Protein AF-A0A840NJH0-F1 (afdb_monomer)

Nearest PDB structures (foldseek):
  2hbo-assembly1_A-2  TM=3.651E-01  e=2.068E+00  Caulobacter vibrioides

Structure (mmCIF, N/CA/C/O backbone):
data_AF-A0A840NJH0-F1
#
_entry.id   AF-A0A840NJH0-F1
#
loop_
_atom_site.group_PDB
_atom_site.id
_atom_site.type_symbol
_atom_site.label_atom_id
_atom_site.label_alt_id
_atom_site.label_comp_id
_atom_site.label_asym_id
_atom_site.label_entity_id
_atom_site.label_seq_id
_atom_site.pdbx_PDB_ins_code
_atom_site.Cartn_x
_atom_site.Cartn_y
_atom_site.Cartn_z
_atom_site.occupancy
_atom_site.B_iso_or_equiv
_atom_site.auth_seq_id
_atom_site.auth_comp_id
_atom_site.auth_asym_id
_atom_site.auth_atom_id
_atom_site.pdbx_PDB_model_num
ATOM 1 N N . MET A 1 1 ? 8.752 10.780 -6.073 1.00 59.31 1 MET A N 1
ATOM 2 C CA . MET A 1 1 ? 9.458 10.075 -4.978 1.00 59.31 1 MET A CA 1
ATOM 3 C C . MET A 1 1 ? 10.171 8.872 -5.587 1.00 59.31 1 MET A C 1
ATOM 5 O O . MET A 1 1 ? 9.529 8.182 -6.366 1.00 59.31 1 MET A O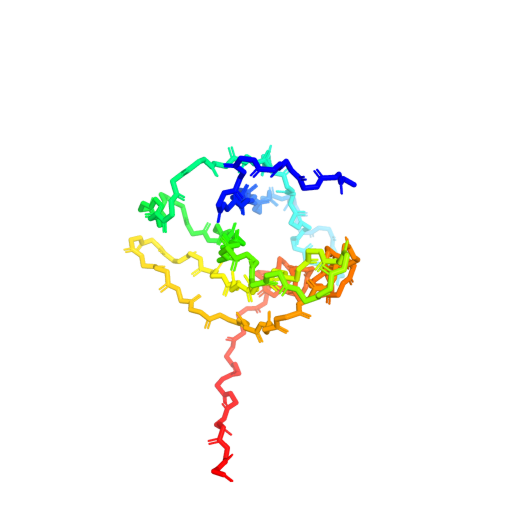 1
ATOM 9 N N . ARG A 1 2 ? 11.473 8.662 -5.335 1.00 66.75 2 ARG A N 1
ATOM 10 C CA . ARG A 1 2 ? 12.196 7.459 -5.803 1.00 66.75 2 ARG A CA 1
ATOM 11 C C . ARG A 1 2 ? 12.117 6.370 -4.729 1.00 66.75 2 ARG A C 1
ATOM 13 O O . ARG A 1 2 ? 12.217 6.701 -3.551 1.00 66.75 2 ARG A O 1
ATOM 20 N N . THR A 1 3 ? 11.948 5.113 -5.135 1.00 73.00 3 THR A N 1
ATOM 21 C CA . THR A 1 3 ? 11.937 3.953 -4.224 1.00 73.00 3 THR A CA 1
ATOM 22 C C . THR A 1 3 ? 13.370 3.652 -3.784 1.00 73.00 3 THR A C 1
ATOM 24 O O . THR A 1 3 ? 14.211 3.423 -4.656 1.00 73.00 3 THR A O 1
ATOM 27 N N . PRO A 1 4 ? 13.697 3.675 -2.482 1.00 76.94 4 PRO A N 1
ATOM 28 C CA . PRO A 1 4 ? 15.019 3.273 -2.019 1.00 76.94 4 PRO A CA 1
ATOM 29 C C . PRO A 1 4 ? 15.253 1.780 -2.277 1.00 76.94 4 PRO A C 1
ATOM 31 O O . PRO A 1 4 ? 14.369 0.972 -2.014 1.00 76.94 4 PRO A O 1
ATOM 34 N N . SER A 1 5 ? 16.455 1.398 -2.717 1.00 76.56 5 SER A N 1
ATOM 35 C CA . SER A 1 5 ? 16.801 -0.006 -3.013 1.00 76.56 5 SER A CA 1
ATOM 36 C C . SER A 1 5 ? 16.757 -0.939 -1.798 1.00 76.56 5 SER A C 1
ATOM 38 O O . SER A 1 5 ? 16.690 -2.148 -1.958 1.00 76.56 5 SER A O 1
ATOM 40 N N . TRP A 1 6 ? 16.800 -0.386 -0.583 1.00 77.25 6 TRP A N 1
ATOM 41 C CA . TRP A 1 6 ? 16.715 -1.133 0.675 1.00 77.25 6 TRP A CA 1
ATOM 42 C C . TRP A 1 6 ? 15.285 -1.296 1.202 1.00 77.25 6 TRP A C 1
ATOM 44 O O . TRP A 1 6 ? 15.086 -1.922 2.245 1.00 77.25 6 TRP A O 1
ATOM 54 N N . ALA A 1 7 ? 14.304 -0.632 0.589 1.00 76.50 7 ALA A N 1
ATOM 55 C CA . ALA A 1 7 ? 12.958 -0.557 1.132 1.00 76.50 7 ALA A CA 1
ATOM 56 C C . ALA A 1 7 ? 12.123 -1.773 0.720 1.00 76.50 7 ALA A C 1
ATOM 58 O O . ALA A 1 7 ? 11.984 -2.063 -0.463 1.00 76.50 7 ALA A O 1
ATOM 59 N N . HIS A 1 8 ? 11.504 -2.417 1.707 1.00 80.25 8 HIS A N 1
ATOM 60 C CA . HIS A 1 8 ? 10.546 -3.507 1.508 1.00 80.25 8 HIS A CA 1
ATOM 61 C C . HIS A 1 8 ? 9.094 -3.040 1.671 1.00 80.25 8 HIS A C 1
ATOM 63 O O . HIS A 1 8 ? 8.166 -3.736 1.277 1.00 80.25 8 HIS A O 1
ATOM 69 N N . CYS A 1 9 ? 8.854 -1.860 2.248 1.00 82.00 9 CYS A N 1
ATOM 70 C CA . CYS A 1 9 ? 7.531 -1.241 2.235 1.00 82.00 9 CYS A CA 1
ATOM 71 C C . CYS A 1 9 ? 7.588 0.274 2.465 1.00 82.00 9 CYS A C 1
ATOM 73 O O . CYS A 1 9 ? 8.578 0.815 2.969 1.00 82.00 9 CYS A O 1
ATOM 75 N N . LEU A 1 10 ? 6.504 0.947 2.082 1.00 83.25 10 LEU A N 1
ATOM 76 C CA . LEU A 1 10 ? 6.187 2.337 2.383 1.00 83.25 10 LEU A CA 1
ATOM 77 C C . LEU A 1 10 ? 4.904 2.371 3.212 1.00 83.25 10 LEU A C 1
ATOM 79 O O . LEU A 1 10 ? 3.830 2.028 2.723 1.00 83.25 10 LEU A O 1
ATOM 83 N N . GLU A 1 11 ? 5.016 2.798 4.460 1.00 83.12 11 GLU A N 1
ATOM 84 C CA . GLU A 1 11 ? 3.865 3.058 5.318 1.00 83.12 11 GLU A CA 1
ATOM 85 C C . GLU A 1 11 ? 3.415 4.504 5.149 1.00 83.12 11 GLU A C 1
ATOM 87 O O . GLU A 1 11 ? 4.224 5.429 5.234 1.00 83.12 11 GLU A O 1
ATOM 92 N N . LEU A 1 12 ? 2.124 4.692 4.912 1.00 81.06 12 LEU A N 1
ATOM 93 C CA . LEU A 1 12 ? 1.459 5.980 4.827 1.00 81.06 12 LEU A CA 1
ATOM 94 C C . LEU A 1 12 ? 0.490 6.088 6.006 1.00 81.06 12 LEU A C 1
ATOM 96 O O . LEU A 1 12 ? -0.529 5.397 6.059 1.00 81.06 12 LEU A O 1
ATOM 100 N N . VAL A 1 13 ? 0.798 6.976 6.947 1.00 73.50 13 VAL A N 1
ATOM 101 C CA . VAL A 1 13 ? -0.120 7.291 8.042 1.00 73.50 13 VAL A CA 1
ATOM 102 C C . VAL A 1 13 ? -0.971 8.463 7.598 1.00 73.50 13 VAL A C 1
ATOM 104 O O . VAL A 1 13 ? -0.464 9.556 7.330 1.00 73.50 13 VAL A O 1
ATOM 107 N N . VAL A 1 14 ? -2.272 8.231 7.521 1.00 70.69 14 VAL A N 1
ATOM 108 C CA . VAL A 1 14 ? -3.260 9.233 7.141 1.00 70.69 14 VAL A CA 1
ATOM 109 C C . VAL A 1 14 ? -4.083 9.560 8.377 1.00 70.69 14 VAL A C 1
ATOM 111 O O . VAL A 1 14 ? -4.406 8.677 9.166 1.00 70.69 14 VAL A O 1
ATOM 114 N N . SER A 1 15 ? -4.386 10.837 8.570 1.00 62.28 15 SER A N 1
ATOM 115 C CA . SER A 1 15 ? -5.399 11.258 9.529 1.00 62.28 15 SER A CA 1
ATOM 116 C C . SER A 1 15 ? -6.514 11.939 8.781 1.00 62.28 15 SER A C 1
ATOM 118 O O . SER A 1 15 ? -6.285 12.838 7.967 1.00 62.28 15 SER A O 1
ATOM 120 N N . GLU A 1 16 ? -7.731 11.565 9.134 1.00 59.62 16 GLU A N 1
ATOM 121 C CA . GLU A 1 16 ? -8.854 12.468 8.992 1.00 59.62 16 GLU A CA 1
ATOM 122 C C . GLU A 1 16 ? -8.656 13.572 10.027 1.00 59.62 16 GLU A C 1
ATOM 124 O O . GLU A 1 16 ? -8.507 13.307 11.221 1.00 59.62 16 GLU A O 1
ATOM 129 N N . LEU A 1 17 ? -8.544 14.817 9.577 1.00 49.62 17 LEU A N 1
ATOM 130 C CA . LEU A 1 17 ? -8.799 15.935 10.470 1.00 49.62 17 LEU A CA 1
ATOM 131 C C . LEU A 1 17 ? -10.306 16.125 10.462 1.00 49.62 17 LEU A C 1
ATOM 133 O O . LEU A 1 17 ? -10.882 16.392 9.408 1.00 49.62 17 LEU A O 1
ATOM 137 N N . ALA A 1 18 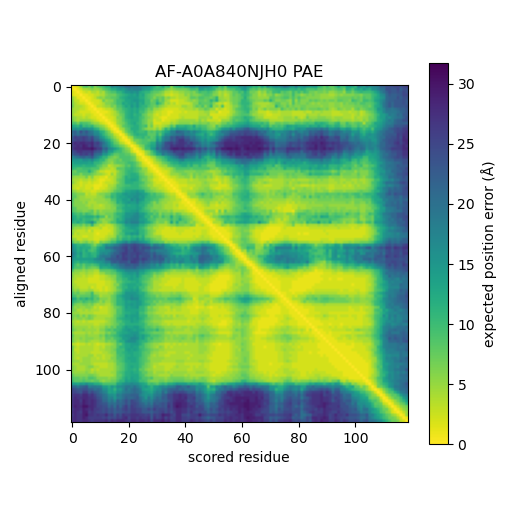? -10.925 16.021 11.634 1.00 49.44 18 ALA A N 1
ATOM 138 C CA . ALA A 1 18 ? -12.240 16.595 11.860 1.00 49.44 18 ALA A CA 1
ATOM 139 C C . ALA A 1 18 ? -12.114 18.121 11.697 1.00 49.44 18 ALA A C 1
ATOM 141 O O . ALA A 1 18 ? -11.832 18.845 12.649 1.00 49.44 18 ALA A O 1
ATOM 142 N N . GLY A 1 19 ? -12.204 18.607 10.459 1.00 49.34 19 GLY A N 1
ATOM 143 C CA . GLY A 1 19 ? -12.534 19.999 10.187 1.00 49.34 19 GLY A CA 1
ATOM 144 C C . GLY A 1 19 ? -14.026 20.212 10.444 1.00 49.34 19 GLY A C 1
ATOM 145 O O . GLY A 1 19 ? -14.784 19.237 10.404 1.00 49.34 19 GLY A O 1
ATOM 146 N N . PRO A 1 20 ? -14.477 21.448 10.723 1.00 49.09 20 PRO A N 1
ATOM 147 C CA . PRO A 1 20 ? -15.904 21.729 10.678 1.00 49.09 20 PRO A CA 1
ATOM 148 C C . PRO A 1 20 ? -16.432 21.285 9.303 1.00 49.09 20 PRO A C 1
ATOM 150 O O . PRO A 1 20 ? -15.730 21.493 8.308 1.00 49.09 20 PRO A O 1
ATOM 153 N N . PRO A 1 21 ? -17.603 20.630 9.238 1.00 49.19 21 PRO A N 1
ATOM 154 C CA . PRO A 1 21 ? -18.228 20.256 7.980 1.00 49.19 21 PRO A CA 1
ATOM 155 C C . PRO A 1 21 ? -18.693 21.535 7.284 1.00 49.19 21 PRO A C 1
ATOM 157 O O . PRO A 1 21 ? -19.860 21.901 7.369 1.00 49.19 21 PRO A O 1
ATOM 160 N N . ASP A 1 22 ? -17.768 22.253 6.656 1.00 51.09 22 ASP A N 1
ATOM 161 C CA . ASP A 1 22 ? -18.122 23.312 5.729 1.00 51.09 22 ASP A CA 1
ATOM 162 C C . ASP A 1 22 ? -18.413 22.634 4.389 1.00 51.09 22 ASP A C 1
ATOM 164 O O . ASP A 1 22 ? -17.528 22.145 3.689 1.00 51.09 22 ASP A O 1
ATOM 168 N N . GLU A 1 23 ? -19.714 22.433 4.217 1.00 54.22 23 GLU A N 1
ATOM 169 C CA . GLU A 1 23 ? -20.518 22.158 3.034 1.00 54.22 23 GLU A CA 1
ATOM 170 C C . GLU A 1 23 ? -19.808 21.630 1.761 1.00 54.22 23 GLU A C 1
ATOM 172 O O . GLU A 1 23 ? -18.980 22.286 1.140 1.00 54.22 23 GLU A O 1
ATOM 177 N N . ALA A 1 24 ? -20.283 20.450 1.328 1.00 55.16 24 ALA A N 1
ATOM 178 C CA . ALA A 1 24 ? -20.151 19.776 0.023 1.00 55.16 24 ALA A CA 1
ATOM 179 C C . ALA A 1 24 ? -19.124 18.633 -0.136 1.00 55.16 24 ALA A C 1
ATOM 181 O O . ALA A 1 24 ? -19.486 17.644 -0.770 1.00 55.16 24 ALA A O 1
ATOM 182 N N . ASP A 1 25 ? -17.925 18.678 0.460 1.00 51.59 25 ASP A N 1
ATOM 183 C CA . ASP A 1 25 ? -16.826 17.771 0.036 1.00 51.59 25 ASP A CA 1
ATOM 184 C C . ASP A 1 25 ? -16.326 16.735 1.074 1.00 51.59 25 ASP A C 1
ATOM 186 O O . ASP A 1 25 ? -15.429 15.941 0.777 1.00 51.59 25 ASP A O 1
ATOM 190 N N . GLY A 1 26 ? -16.919 16.676 2.273 1.00 53.75 26 GLY A N 1
ATOM 191 C CA . GLY A 1 26 ? -16.540 15.706 3.315 1.00 53.75 26 GLY A CA 1
ATOM 192 C C . GLY A 1 26 ? -15.140 15.943 3.923 1.00 53.75 26 GLY A C 1
ATOM 193 O O . GLY A 1 26 ? -14.461 16.919 3.593 1.00 53.75 26 GLY A O 1
ATOM 194 N N . PRO A 1 27 ? -14.686 15.098 4.870 1.00 55.72 27 PRO A N 1
ATOM 195 C CA . PRO A 1 27 ? -13.366 15.252 5.478 1.00 55.72 27 PRO A CA 1
ATOM 196 C C . PRO A 1 27 ? -12.257 15.044 4.436 1.00 55.72 27 PRO A C 1
ATOM 198 O O . PRO A 1 27 ? -12.188 14.012 3.770 1.00 55.72 27 PRO A O 1
ATOM 201 N N . ILE A 1 28 ? -11.345 16.015 4.315 1.00 58.19 28 ILE A N 1
ATOM 202 C CA . ILE A 1 28 ? -10.168 15.887 3.447 1.00 58.19 28 ILE A CA 1
ATOM 203 C C . ILE A 1 28 ? -9.103 15.055 4.184 1.00 58.19 28 ILE A C 1
ATOM 205 O O . ILE A 1 28 ? -8.577 15.516 5.206 1.00 58.19 28 ILE A O 1
ATOM 209 N N . PRO A 1 29 ? -8.713 13.872 3.673 1.00 62.91 29 PRO A N 1
ATOM 210 C CA . PRO A 1 29 ? -7.661 13.067 4.283 1.00 62.91 29 PRO A CA 1
ATOM 211 C C . PRO A 1 29 ? -6.321 13.810 4.215 1.00 62.91 29 PRO A C 1
ATOM 213 O O . PRO A 1 29 ? -5.872 14.214 3.139 1.00 62.91 29 PRO A O 1
ATOM 216 N N . ARG A 1 30 ? -5.641 13.975 5.357 1.00 66.25 30 ARG A N 1
ATOM 217 C CA . ARG A 1 30 ? -4.277 14.521 5.399 1.00 66.25 30 ARG A CA 1
ATOM 218 C C . ARG A 1 30 ? -3.262 13.408 5.605 1.00 66.25 30 ARG A C 1
ATOM 220 O O . ARG A 1 30 ? -3.317 12.667 6.584 1.00 66.25 30 ARG A O 1
ATOM 227 N N . LEU A 1 31 ? -2.287 13.330 4.700 1.00 72.19 31 LEU A N 1
ATOM 228 C CA . LEU A 1 31 ? -1.100 12.503 4.897 1.00 72.19 31 LEU A CA 1
ATOM 229 C C . LEU A 1 31 ? -0.285 13.083 6.063 1.00 72.19 31 LEU A C 1
ATOM 231 O O . LEU A 1 31 ? 0.238 14.190 5.954 1.00 72.19 31 LEU A O 1
ATOM 235 N N . LEU A 1 32 ? -0.183 12.345 7.168 1.00 70.00 32 LEU A N 1
ATOM 236 C CA . LEU A 1 32 ? 0.635 12.729 8.319 1.00 70.00 32 LEU A CA 1
ATOM 237 C C . LEU A 1 32 ? 2.099 12.347 8.117 1.00 70.00 32 LEU A C 1
ATOM 239 O O . LEU A 1 32 ? 2.994 13.125 8.439 1.00 70.00 32 LEU A O 1
ATOM 243 N N . SER A 1 33 ? 2.352 11.142 7.609 1.00 76.69 33 SER A N 1
ATOM 244 C CA . SER A 1 33 ? 3.709 10.653 7.388 1.00 76.69 33 SER A CA 1
ATOM 245 C C . SER A 1 33 ? 3.772 9.619 6.269 1.00 76.69 33 SER A C 1
ATOM 247 O O . SER A 1 33 ? 2.809 8.909 5.989 1.00 76.69 33 SER A O 1
ATOM 249 N N . ALA A 1 34 ? 4.941 9.552 5.632 1.00 83.19 34 ALA A N 1
ATOM 250 C CA . ALA A 1 34 ? 5.308 8.535 4.659 1.00 83.19 34 ALA A CA 1
ATOM 251 C C . ALA A 1 34 ? 6.677 7.970 5.057 1.00 83.19 34 ALA A C 1
ATOM 253 O O . ALA A 1 34 ? 7.676 8.692 5.039 1.00 83.19 34 ALA A O 1
ATOM 254 N N . ILE A 1 35 ? 6.717 6.705 5.471 1.00 83.38 35 ILE A N 1
ATOM 255 C CA . ILE A 1 35 ? 7.886 6.082 6.095 1.00 83.38 35 ILE A CA 1
ATOM 256 C C . ILE A 1 35 ? 8.298 4.855 5.288 1.00 83.38 35 ILE A C 1
ATOM 258 O O . ILE A 1 35 ? 7.579 3.860 5.222 1.00 83.38 35 ILE A O 1
ATOM 262 N N . TRP A 1 36 ? 9.494 4.905 4.707 1.00 84.94 36 TRP A N 1
ATOM 263 C CA . TRP A 1 36 ? 10.130 3.729 4.120 1.00 84.94 36 TRP A CA 1
ATOM 264 C C . TRP A 1 36 ? 10.636 2.797 5.218 1.00 84.94 36 TRP A C 1
ATOM 266 O O . TRP A 1 36 ? 11.326 3.238 6.140 1.00 84.94 36 TRP A O 1
ATOM 276 N N . ARG A 1 37 ? 10.359 1.497 5.100 1.00 83.50 37 ARG A N 1
ATOM 277 C CA . ARG A 1 37 ? 10.846 0.486 6.044 1.00 83.50 37 ARG A CA 1
ATOM 278 C C . ARG A 1 37 ? 11.643 -0.604 5.338 1.00 83.50 37 ARG A C 1
ATOM 280 O O . ARG A 1 37 ? 11.352 -1.000 4.213 1.00 83.50 37 ARG A O 1
ATOM 287 N N . ARG A 1 38 ? 12.638 -1.119 6.063 1.00 82.62 38 ARG A N 1
ATOM 288 C CA . ARG A 1 38 ? 13.431 -2.306 5.694 1.00 82.62 38 ARG A CA 1
ATOM 289 C C . ARG A 1 38 ? 12.760 -3.625 6.090 1.00 82.62 38 ARG A C 1
ATOM 291 O O . ARG A 1 3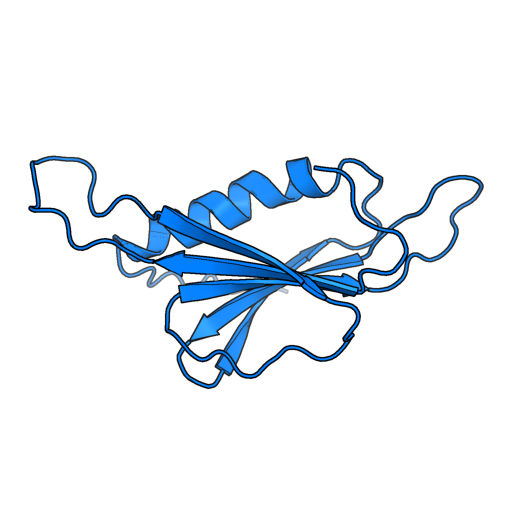8 ? 13.257 -4.687 5.760 1.00 82.62 38 ARG A O 1
ATOM 298 N N . SER A 1 39 ? 11.676 -3.581 6.859 1.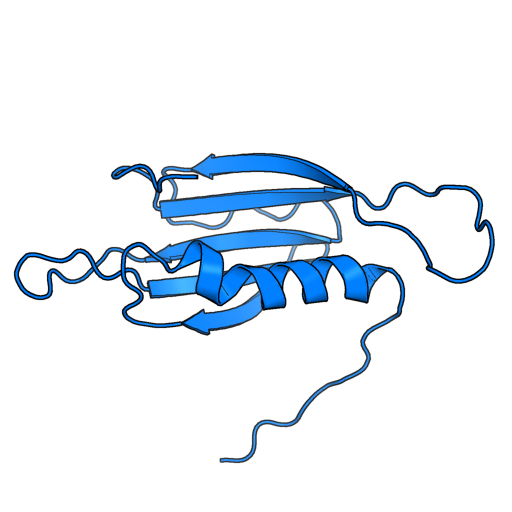00 77.88 39 SER A N 1
ATOM 299 C CA . SER A 1 39 ? 10.984 -4.795 7.291 1.00 77.88 39 SER A CA 1
ATOM 300 C C . SER A 1 39 ? 10.060 -5.290 6.186 1.00 77.88 39 SER A C 1
ATOM 302 O O . SER A 1 39 ? 9.164 -4.561 5.773 1.00 77.88 39 SER A O 1
ATOM 304 N N . ALA A 1 40 ? 10.222 -6.548 5.777 1.00 71.75 40 ALA A N 1
ATOM 305 C CA . ALA A 1 40 ? 9.260 -7.251 4.928 1.00 71.75 40 ALA A CA 1
ATOM 306 C C . ALA A 1 40 ? 8.004 -7.715 5.698 1.00 71.75 40 ALA A C 1
ATOM 308 O O . ALA A 1 40 ? 7.066 -8.246 5.109 1.00 71.75 40 ALA A O 1
ATOM 309 N N . ARG A 1 41 ? 7.965 -7.536 7.027 1.00 79.06 41 ARG A N 1
ATOM 310 C CA . ARG A 1 41 ? 6.763 -7.778 7.835 1.00 79.06 41 ARG A CA 1
ATOM 311 C C . ARG A 1 41 ? 5.984 -6.475 8.031 1.00 79.06 41 ARG A C 1
ATOM 313 O O . ARG A 1 41 ? 6.600 -5.500 8.481 1.00 79.06 41 ARG A O 1
ATOM 320 N N . PRO A 1 42 ? 4.663 -6.469 7.767 1.00 79.81 42 PRO A N 1
ATOM 321 C CA . PRO A 1 42 ? 3.792 -5.362 8.139 1.00 79.81 42 PRO A CA 1
ATOM 322 C C . PRO A 1 42 ? 3.885 -5.069 9.647 1.00 79.81 42 PRO A C 1
ATOM 324 O O . PRO A 1 42 ? 3.856 -6.017 10.438 1.00 79.81 42 PRO A O 1
ATOM 327 N N . PRO A 1 43 ? 3.996 -3.798 10.075 1.00 81.44 43 PRO A N 1
ATOM 328 C CA . PRO A 1 43 ? 3.802 -3.434 11.480 1.00 81.44 43 PRO A CA 1
ATOM 329 C C . PRO A 1 43 ? 2.365 -3.747 11.917 1.00 81.44 43 PRO A C 1
ATOM 331 O O . PRO A 1 43 ? 1.505 -3.963 11.076 1.00 81.44 43 PRO A O 1
ATOM 334 N N . VAL A 1 44 ? 2.063 -3.770 13.212 1.00 84.38 44 VAL A N 1
ATOM 335 C CA . VAL A 1 44 ? 0.656 -3.831 13.654 1.00 84.38 44 VAL A CA 1
ATOM 336 C C . VAL A 1 44 ? 0.024 -2.457 13.404 1.00 84.38 44 VAL A C 1
ATOM 338 O O . VAL A 1 44 ? 0.621 -1.475 13.850 1.00 84.38 44 VAL A O 1
ATOM 341 N N . PRO A 1 45 ? -1.134 -2.357 12.721 1.00 80.25 45 PRO A N 1
ATOM 342 C CA . PRO A 1 45 ? -1.753 -1.064 12.470 1.00 80.25 45 PRO A CA 1
ATOM 343 C C . PRO A 1 45 ? -2.252 -0.480 13.792 1.00 80.25 45 PRO A C 1
ATOM 345 O O . PRO A 1 45 ? -3.051 -1.105 14.500 1.00 80.25 45 PRO A O 1
ATOM 348 N N . GLY A 1 46 ? -1.725 0.690 14.151 1.00 73.12 46 GLY A N 1
ATOM 349 C CA . GLY A 1 46 ? -1.973 1.339 15.440 1.00 73.12 46 GLY A CA 1
ATOM 350 C C . GLY A 1 46 ? -3.181 2.270 15.423 1.00 73.12 46 GLY A C 1
ATOM 351 O O . GLY A 1 46 ? -3.704 2.628 16.479 1.00 73.12 46 GLY A O 1
ATOM 352 N N . ARG A 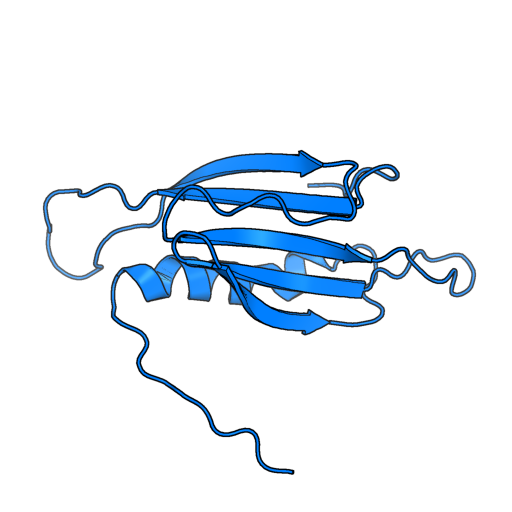1 47 ? -3.618 2.674 14.230 1.00 68.62 47 ARG A N 1
ATOM 353 C CA . ARG A 1 47 ? -4.723 3.597 13.994 1.00 68.62 47 ARG A CA 1
ATOM 354 C C . ARG A 1 47 ? -5.646 3.047 12.908 1.00 68.62 47 ARG A C 1
ATOM 356 O O . ARG A 1 47 ? -5.179 2.364 11.993 1.00 68.62 47 ARG A O 1
ATOM 363 N N . PRO A 1 48 ? -6.952 3.356 12.975 1.00 65.12 48 PRO A N 1
ATOM 364 C CA . PRO A 1 48 ? -7.806 3.185 11.812 1.00 65.12 48 PRO A CA 1
ATOM 365 C C . PRO A 1 48 ? -7.256 4.041 10.666 1.00 65.12 48 PRO A C 1
ATOM 367 O O . PRO A 1 48 ? -6.689 5.110 10.904 1.00 65.12 48 PRO A O 1
ATOM 370 N N . CYS A 1 49 ? -7.445 3.571 9.435 1.00 65.81 49 CYS A N 1
ATOM 371 C CA . CYS A 1 49 ? -7.144 4.325 8.218 1.00 65.81 49 CYS A CA 1
ATOM 372 C C . CYS A 1 49 ? -5.658 4.433 7.836 1.00 65.81 49 CYS A C 1
ATOM 374 O O . CYS A 1 49 ? -5.304 5.220 6.956 1.00 65.81 49 CYS A O 1
ATOM 376 N N . GLU A 1 50 ? -4.790 3.602 8.415 1.00 79.94 50 GLU A N 1
ATOM 377 C CA . GLU A 1 50 ? -3.416 3.453 7.930 1.00 79.94 50 GLU A CA 1
ATOM 378 C C . GLU A 1 50 ? -3.390 2.773 6.551 1.00 79.94 50 GLU A C 1
ATOM 380 O O . GLU A 1 50 ? -4.183 1.876 6.256 1.00 79.94 50 GLU A O 1
ATOM 385 N N . VAL A 1 51 ? -2.465 3.190 5.687 1.00 85.50 51 VAL A N 1
ATOM 386 C CA . VAL A 1 51 ? -2.247 2.575 4.375 1.00 85.50 51 VAL A CA 1
ATOM 387 C C . VAL A 1 51 ? -0.816 2.067 4.317 1.00 85.50 51 VAL A C 1
ATOM 389 O O . VAL A 1 51 ? 0.130 2.810 4.556 1.00 85.50 51 VAL A O 1
ATOM 392 N N . LEU A 1 52 ? -0.633 0.802 3.963 1.00 87.44 52 LEU A N 1
ATOM 393 C CA . LEU A 1 52 ? 0.684 0.195 3.832 1.00 87.44 52 LEU A CA 1
ATOM 394 C C . LEU A 1 52 ? 0.878 -0.325 2.411 1.00 87.44 52 LEU A C 1
ATOM 396 O O . LEU A 1 52 ? 0.115 -1.153 1.917 1.00 87.44 52 LEU A O 1
ATOM 400 N N . ILE A 1 53 ? 1.926 0.160 1.756 1.00 90.19 53 ILE A N 1
ATOM 401 C CA . ILE A 1 53 ? 2.371 -0.300 0.445 1.00 90.19 53 ILE A CA 1
ATOM 402 C C . ILE A 1 53 ? 3.539 -1.253 0.676 1.00 90.19 53 ILE A C 1
ATOM 404 O O . ILE A 1 53 ? 4.657 -0.834 0.964 1.00 90.19 53 ILE A O 1
ATOM 408 N N . MET A 1 54 ? 3.281 -2.544 0.556 1.00 89.75 54 MET A N 1
ATOM 409 C CA . MET A 1 54 ? 4.293 -3.591 0.595 1.00 89.75 54 MET A CA 1
ATOM 410 C C . MET A 1 54 ? 4.950 -3.726 -0.780 1.00 89.75 54 MET A C 1
ATOM 412 O O . MET A 1 54 ? 4.255 -3.812 -1.794 1.00 89.75 54 MET A O 1
ATOM 416 N N . LEU A 1 55 ? 6.280 -3.751 -0.794 1.00 87.12 55 LEU A N 1
ATOM 417 C CA . LEU A 1 55 ? 7.111 -3.996 -1.965 1.00 87.12 55 LEU A CA 1
ATOM 418 C C . LEU A 1 55 ? 7.789 -5.353 -1.786 1.00 87.12 55 LEU A C 1
ATOM 420 O O . LEU A 1 55 ? 8.681 -5.516 -0.954 1.00 87.12 55 LEU A O 1
ATOM 424 N N . GLU A 1 56 ? 7.348 -6.339 -2.550 1.00 81.44 56 GLU A N 1
ATOM 425 C CA . GLU A 1 56 ? 8.046 -7.617 -2.630 1.00 81.44 56 GLU A CA 1
ATOM 426 C C . GLU A 1 56 ? 9.185 -7.492 -3.644 1.00 81.44 56 GLU A C 1
ATOM 428 O O . GLU A 1 56 ? 9.061 -6.769 -4.643 1.00 81.44 56 GLU A O 1
ATOM 433 N N . GLU A 1 57 ? 10.317 -8.129 -3.319 1.00 67.81 57 GLU A N 1
ATOM 434 C CA . GLU A 1 57 ? 11.550 -8.006 -4.091 1.00 67.81 57 GLU A CA 1
ATOM 435 C C . GLU A 1 57 ? 11.307 -8.280 -5.565 1.00 67.81 57 GLU A C 1
ATOM 437 O O . GLU A 1 57 ? 10.525 -9.145 -5.964 1.00 67.81 57 GLU A O 1
ATOM 442 N N . ALA A 1 58 ? 11.996 -7.479 -6.363 1.00 60.94 58 ALA A N 1
ATOM 443 C CA . ALA A 1 58 ? 11.896 -7.558 -7.789 1.00 60.94 58 ALA A CA 1
ATOM 444 C C . ALA A 1 58 ? 12.608 -8.796 -8.313 1.00 60.94 58 ALA A C 1
ATOM 446 O O . ALA A 1 58 ? 13.811 -8.942 -8.098 1.00 60.94 58 ALA A O 1
ATOM 447 N N . GLU A 1 59 ? 11.906 -9.632 -9.076 1.00 56.78 59 GLU A N 1
ATOM 448 C CA . GLU A 1 59 ? 12.616 -10.535 -9.972 1.00 56.78 59 GLU A CA 1
ATOM 449 C C . GLU A 1 59 ? 13.339 -9.674 -11.021 1.00 56.78 59 GLU A C 1
ATOM 451 O O . GLU A 1 59 ? 12.719 -8.788 -11.628 1.00 56.78 59 GLU A O 1
ATOM 456 N N . PRO A 1 60 ? 14.653 -9.863 -11.227 1.00 55.97 60 PRO A N 1
ATOM 457 C CA . PRO A 1 60 ? 15.354 -9.169 -12.292 1.00 55.97 60 PRO A CA 1
ATOM 458 C C . PRO A 1 60 ? 14.787 -9.632 -13.639 1.00 55.97 60 PRO A C 1
ATOM 460 O O . PRO A 1 60 ? 14.905 -10.799 -14.007 1.00 55.97 60 PRO A O 1
ATOM 463 N N . VAL A 1 61 ? 14.170 -8.714 -14.389 1.00 54.38 61 VAL A N 1
ATOM 464 C CA . VAL A 1 61 ? 13.687 -8.968 -15.754 1.00 54.38 61 VAL A CA 1
ATOM 465 C C . VAL A 1 61 ? 14.548 -8.153 -16.715 1.00 54.38 61 VAL A C 1
ATOM 467 O O . VAL A 1 61 ? 14.241 -7.000 -17.031 1.00 54.38 61 VAL A O 1
ATOM 470 N N . GLY A 1 62 ? 15.662 -8.746 -17.153 1.00 69.06 62 GLY A N 1
ATOM 471 C CA . GLY A 1 62 ? 16.693 -8.042 -17.921 1.00 69.06 62 GLY A CA 1
ATOM 472 C C . GLY A 1 62 ? 17.360 -6.942 -17.087 1.00 69.06 62 GLY A C 1
ATOM 473 O O . GLY A 1 62 ? 17.688 -7.167 -15.925 1.00 69.06 62 GLY A O 1
ATOM 474 N N . ASP A 1 63 ? 17.508 -5.745 -17.660 1.00 60.03 63 ASP A N 1
ATOM 475 C CA . ASP A 1 63 ? 18.137 -4.589 -16.995 1.00 60.03 63 ASP A CA 1
ATOM 476 C C . ASP A 1 63 ? 17.169 -3.771 -16.113 1.00 60.03 63 ASP A C 1
ATOM 478 O O . ASP A 1 63 ? 17.555 -2.756 -15.533 1.00 60.03 63 ASP A O 1
ATOM 482 N N . ALA A 1 64 ? 15.895 -4.172 -16.016 1.00 64.56 64 ALA A N 1
ATOM 483 C CA . ALA A 1 64 ? 14.864 -3.422 -15.301 1.00 64.56 64 ALA A CA 1
ATOM 484 C C . ALA A 1 64 ? 14.417 -4.130 -14.013 1.00 64.56 64 ALA A C 1
ATOM 486 O O . ALA A 1 64 ? 13.985 -5.284 -14.034 1.00 64.56 64 ALA A O 1
ATOM 487 N N . ALA A 1 65 ? 14.427 -3.402 -12.892 1.00 72.25 65 ALA A N 1
ATOM 488 C CA . ALA A 1 65 ? 13.834 -3.867 -11.641 1.00 72.25 65 ALA A CA 1
ATOM 489 C C . ALA A 1 65 ? 12.296 -3.828 -11.724 1.00 72.25 65 ALA A C 1
ATOM 491 O O . ALA A 1 65 ? 11.699 -2.793 -12.042 1.00 72.25 65 ALA A O 1
ATOM 492 N N . ARG A 1 66 ? 11.651 -4.962 -11.439 1.00 81.56 66 ARG A N 1
ATOM 493 C CA . ARG A 1 66 ? 10.194 -5.143 -11.462 1.00 81.56 66 ARG A CA 1
ATOM 494 C C . ARG A 1 66 ? 9.661 -5.492 -10.085 1.00 81.56 66 ARG A C 1
ATOM 496 O O . ARG A 1 66 ? 9.839 -6.612 -9.657 1.00 81.56 66 ARG A O 1
ATOM 503 N N . VAL A 1 67 ? 8.973 -4.585 -9.406 1.00 84.00 67 VAL A N 1
ATOM 504 C CA . VAL A 1 67 ? 8.458 -4.838 -8.052 1.00 84.00 67 VAL A CA 1
ATOM 505 C C . VAL A 1 67 ? 7.054 -5.427 -8.076 1.00 84.00 67 VAL A C 1
ATOM 507 O O . VAL A 1 67 ? 6.220 -5.044 -8.899 1.00 84.00 67 VAL A O 1
ATOM 510 N N . THR A 1 68 ? 6.762 -6.306 -7.125 1.00 87.94 68 THR A N 1
ATOM 511 C CA . THR A 1 68 ? 5.379 -6.667 -6.810 1.00 87.94 68 THR A CA 1
ATOM 512 C C . THR A 1 68 ? 4.880 -5.747 -5.707 1.00 87.94 68 THR A C 1
ATOM 514 O O . THR A 1 68 ? 5.495 -5.629 -4.648 1.00 87.94 68 THR A O 1
ATOM 517 N N . VAL A 1 69 ? 3.768 -5.061 -5.964 1.00 90.56 69 VAL A N 1
ATOM 518 C CA . VAL A 1 69 ? 3.175 -4.103 -5.029 1.00 90.56 69 VAL A CA 1
ATOM 519 C C . VAL A 1 69 ? 1.903 -4.687 -4.439 1.00 90.56 69 VAL A C 1
ATOM 521 O O . VAL A 1 69 ? 0.974 -5.036 -5.167 1.00 90.56 69 VAL A O 1
ATOM 524 N N . ARG A 1 70 ? 1.829 -4.744 -3.111 1.00 92.00 70 ARG A N 1
ATOM 525 C CA . ARG A 1 70 ? 0.607 -5.081 -2.371 1.00 92.00 70 ARG A CA 1
ATOM 526 C C . ARG A 1 70 ? 0.175 -3.876 -1.554 1.00 92.00 70 ARG A C 1
ATOM 528 O O . ARG A 1 70 ? 0.962 -3.323 -0.792 1.00 92.00 70 ARG A O 1
ATOM 535 N N . LEU A 1 71 ? -1.079 -3.477 -1.702 1.00 91.75 71 LEU A N 1
ATOM 536 C CA . LEU A 1 71 ? -1.670 -2.376 -0.955 1.00 91.75 71 LEU A CA 1
ATOM 537 C C . LEU A 1 71 ? -2.558 -2.940 0.144 1.00 91.75 71 LEU A C 1
ATOM 539 O O . LEU A 1 71 ? -3.448 -3.758 -0.110 1.00 91.75 71 LEU A O 1
ATOM 543 N N . LEU A 1 72 ? -2.288 -2.502 1.365 1.00 89.88 72 LEU A N 1
ATOM 544 C CA . LEU A 1 72 ? -2.971 -2.917 2.574 1.00 89.88 72 LEU A CA 1
ATOM 545 C C . LEU A 1 72 ? -3.629 -1.692 3.212 1.00 89.88 72 LEU A C 1
ATOM 547 O O . LEU A 1 72 ? -3.023 -0.624 3.299 1.00 89.88 72 LEU A O 1
ATOM 551 N N . HIS A 1 73 ? -4.861 -1.863 3.668 1.00 88.06 73 HIS A N 1
ATOM 552 C CA . HIS A 1 73 ? -5.588 -0.893 4.476 1.00 88.06 73 HIS A CA 1
ATOM 553 C C . HIS A 1 73 ? -5.705 -1.427 5.903 1.00 88.06 73 HIS A C 1
ATOM 555 O O . HIS A 1 73 ? -6.007 -2.605 6.110 1.00 88.06 73 HIS A O 1
ATOM 561 N N . GLY A 1 74 ? -5.359 -0.581 6.866 1.00 83.50 74 GLY A N 1
ATOM 562 C CA . GLY A 1 74 ? -5.322 -0.896 8.283 1.00 83.50 74 GLY A CA 1
ATOM 563 C C . GLY A 1 74 ? -6.631 -0.510 8.954 1.00 83.50 74 GLY A C 1
ATOM 564 O O . GLY A 1 74 ? -7.002 0.664 8.998 1.00 83.50 74 GLY A O 1
ATOM 565 N N . GLU A 1 75 ? -7.298 -1.504 9.524 1.00 78.25 75 GLU A N 1
ATOM 566 C CA . GLU A 1 75 ? -8.253 -1.314 10.613 1.00 78.25 75 GLU A CA 1
ATOM 567 C C . GLU A 1 75 ? -7.547 -1.699 11.915 1.00 78.25 75 GLU A C 1
ATOM 569 O O . GLU A 1 75 ? -6.574 -2.449 11.887 1.00 78.25 75 GLU A O 1
ATOM 574 N N . THR A 1 76 ? -7.987 -1.185 13.062 1.00 77.31 76 THR A N 1
ATOM 575 C CA . THR A 1 76 ? -7.303 -1.395 14.348 1.00 77.31 76 THR A CA 1
ATOM 576 C C . THR A 1 76 ? -6.923 -2.868 14.566 1.00 77.31 76 THR A C 1
ATOM 578 O O . THR A 1 76 ? -7.790 -3.730 14.709 1.00 77.31 76 THR A O 1
ATOM 581 N N . GLY A 1 77 ? -5.616 -3.158 14.575 1.00 79.81 77 GLY A N 1
ATOM 582 C CA . GLY A 1 77 ? -5.059 -4.505 14.753 1.00 79.81 77 GLY A CA 1
ATOM 583 C C . GLY A 1 77 ? -5.066 -5.438 13.529 1.00 79.81 77 GLY A C 1
ATOM 584 O O . GLY A 1 77 ? -4.515 -6.533 13.627 1.00 79.81 77 GLY A O 1
ATOM 585 N N . VAL A 1 78 ? -5.636 -5.048 12.382 1.00 86.12 78 VAL A N 1
ATOM 586 C CA . VAL A 1 78 ? -5.793 -5.916 11.200 1.00 86.12 78 VAL A CA 1
ATOM 587 C C . VAL A 1 78 ? -5.456 -5.189 9.894 1.00 86.12 78 VAL A C 1
ATOM 589 O O . VAL A 1 78 ? -6.037 -4.160 9.564 1.00 86.12 78 VAL A O 1
ATOM 592 N N . TRP A 1 79 ? -4.580 -5.789 9.084 1.00 88.50 79 TRP A N 1
ATOM 593 C CA . TRP A 1 79 ? -4.391 -5.391 7.686 1.00 88.50 79 TRP A CA 1
ATOM 594 C C . TRP A 1 79 ? -5.328 -6.156 6.759 1.00 88.50 79 TRP A C 1
ATOM 596 O O . TRP A 1 79 ? -5.385 -7.387 6.802 1.00 88.50 79 TRP A O 1
ATOM 606 N N . ARG A 1 80 ? -5.984 -5.442 5.845 1.00 88.88 80 ARG A N 1
ATOM 607 C CA . ARG A 1 80 ? -6.742 -6.022 4.733 1.00 88.88 80 ARG A CA 1
ATOM 608 C C . ARG A 1 80 ? -6.100 -5.659 3.407 1.00 88.88 80 ARG A C 1
ATOM 610 O O . ARG A 1 80 ? -5.761 -4.504 3.172 1.00 88.88 80 ARG A O 1
ATOM 617 N N . MET A 1 81 ? -5.935 -6.643 2.527 1.00 90.00 81 MET A N 1
ATOM 618 C CA . MET A 1 81 ? -5.450 -6.392 1.173 1.00 90.00 81 MET A CA 1
ATOM 619 C C . MET A 1 81 ? -6.549 -5.777 0.324 1.00 90.00 81 MET A C 1
ATOM 621 O O . MET A 1 81 ? -7.650 -6.310 0.241 1.00 90.00 81 MET A O 1
ATOM 625 N N . VAL A 1 82 ? -6.213 -4.662 -0.312 1.00 90.31 82 VAL A N 1
ATOM 626 C CA . VAL A 1 82 ? -7.125 -3.874 -1.149 1.00 90.31 82 VAL A CA 1
ATOM 627 C C . VAL A 1 82 ? -6.613 -3.733 -2.580 1.00 90.31 82 VAL A C 1
ATOM 629 O O . VAL A 1 82 ? -7.348 -3.300 -3.461 1.00 90.31 82 VAL A O 1
ATOM 632 N N . GLY A 1 83 ? -5.366 -4.134 -2.842 1.00 90.94 83 GLY A N 1
ATOM 633 C CA . GLY A 1 83 ? -4.835 -4.213 -4.196 1.00 90.94 83 GLY A CA 1
ATOM 634 C C . GLY A 1 83 ? -3.539 -5.009 -4.292 1.00 90.94 83 GLY A C 1
ATOM 635 O O . GLY A 1 83 ? -2.771 -5.096 -3.331 1.00 90.94 83 GLY A O 1
ATOM 636 N N . HIS A 1 84 ? -3.310 -5.583 -5.469 1.00 93.81 84 HIS A N 1
ATOM 637 C CA . HIS A 1 84 ? -2.125 -6.360 -5.804 1.00 93.81 84 HIS A CA 1
ATOM 638 C C . HIS A 1 84 ? -1.751 -6.113 -7.268 1.00 93.81 84 HIS A C 1
ATOM 640 O O . HIS A 1 84 ? -2.578 -6.291 -8.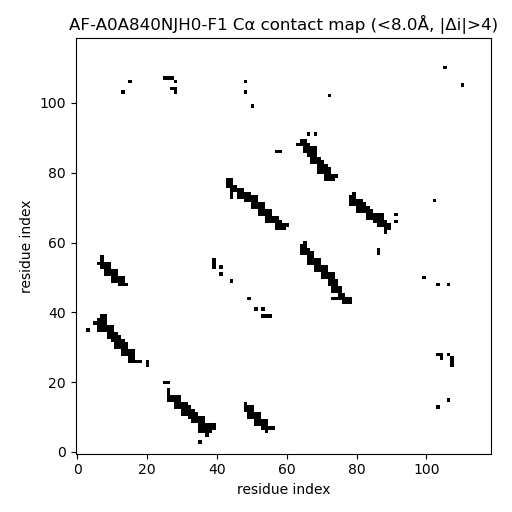161 1.00 93.81 84 HIS A O 1
ATOM 646 N N . TRP A 1 85 ? -0.504 -5.708 -7.501 1.00 92.56 85 TRP A N 1
ATOM 647 C CA . TRP A 1 85 ? 0.038 -5.449 -8.829 1.00 92.56 85 TRP A CA 1
ATOM 648 C C . TRP A 1 85 ? 1.404 -6.121 -8.968 1.00 92.56 85 TRP A C 1
ATOM 650 O O . TRP A 1 85 ? 2.394 -5.605 -8.439 1.00 92.56 85 TRP A O 1
ATOM 660 N N . PRO A 1 86 ? 1.477 -7.262 -9.664 1.00 90.19 86 PRO A N 1
ATOM 661 C CA . PRO A 1 86 ? 2.743 -7.931 -9.905 1.00 90.19 86 PRO A CA 1
ATOM 662 C C . PRO A 1 86 ? 3.553 -7.212 -10.993 1.00 90.19 86 PRO A C 1
ATOM 664 O O . PRO A 1 86 ? 2.997 -6.662 -11.946 1.00 90.19 86 PRO A O 1
ATOM 667 N N . SER A 1 87 ? 4.882 -7.277 -10.882 1.00 86.56 87 SER A N 1
ATOM 668 C CA . SER A 1 87 ? 5.827 -6.903 -11.948 1.00 86.56 87 SER A CA 1
ATOM 669 C C . SER A 1 87 ? 5.712 -5.453 -12.468 1.00 86.56 87 SER A C 1
ATOM 671 O O . SER A 1 87 ? 5.814 -5.159 -13.669 1.00 86.56 87 SER A O 1
ATOM 673 N N . LEU A 1 88 ? 5.524 -4.493 -11.563 1.00 87.00 88 LEU A N 1
ATOM 674 C CA . LEU A 1 88 ? 5.521 -3.074 -11.908 1.00 87.00 88 LEU A CA 1
ATOM 675 C C . LEU A 1 88 ? 6.948 -2.531 -12.064 1.00 87.00 88 LEU A C 1
ATOM 677 O O . LEU A 1 88 ? 7.830 -2.800 -11.257 1.00 87.00 88 LEU A O 1
ATOM 681 N N . GLY A 1 89 ? 7.179 -1.733 -13.109 1.00 84.25 89 GLY A N 1
ATOM 682 C CA . GLY A 1 89 ? 8.447 -1.018 -13.296 1.00 84.25 89 GLY A CA 1
ATOM 683 C C . GLY A 1 89 ? 8.567 0.228 -12.409 1.00 84.25 89 GLY A C 1
ATOM 684 O O . GLY A 1 89 ? 7.727 0.493 -11.551 1.00 84.25 89 GLY A O 1
ATOM 685 N N . GLU A 1 90 ? 9.566 1.070 -12.671 1.00 81.50 90 GLU A N 1
ATOM 686 C CA . GLU A 1 90 ? 9.888 2.259 -11.854 1.00 81.50 90 GLU A CA 1
ATOM 687 C C . GLU A 1 90 ? 8.731 3.260 -11.662 1.00 81.50 90 GLU A C 1
ATOM 689 O O . GLU A 1 90 ? 8.722 4.045 -10.714 1.00 81.50 90 GLU A O 1
ATOM 694 N N . ARG A 1 91 ? 7.737 3.236 -12.557 1.00 85.31 91 ARG A N 1
ATOM 695 C CA . ARG A 1 91 ? 6.544 4.095 -12.503 1.00 85.31 91 ARG A CA 1
ATOM 696 C C . ARG A 1 91 ? 5.416 3.540 -11.631 1.00 85.31 91 ARG A C 1
ATOM 698 O O . ARG A 1 91 ? 4.343 4.139 -11.608 1.00 85.31 91 ARG A O 1
ATOM 705 N N . TRP A 1 92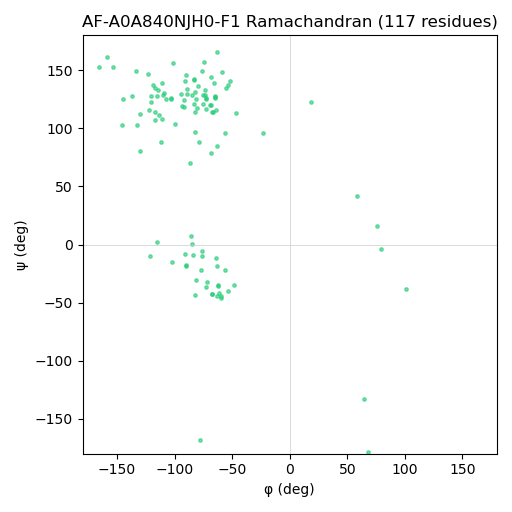 ? 5.637 2.450 -10.895 1.00 86.94 92 TRP A N 1
ATOM 706 C CA . TRP A 1 92 ? 4.637 1.863 -10.000 1.00 86.94 92 TRP A CA 1
ATOM 707 C C . TRP A 1 92 ? 3.940 2.868 -9.062 1.00 86.94 92 TRP A C 1
ATOM 709 O O . TRP A 1 92 ? 2.730 2.715 -8.881 1.00 86.94 92 TRP A O 1
ATOM 719 N N . PRO A 1 93 ? 4.587 3.938 -8.532 1.00 86.75 93 PRO A N 1
ATOM 720 C CA . PRO A 1 93 ? 3.883 4.884 -7.668 1.00 86.75 93 PRO A CA 1
ATOM 721 C C . PRO A 1 93 ? 2.738 5.596 -8.393 1.00 86.75 93 PRO A C 1
ATOM 723 O O . PRO A 1 93 ? 1.698 5.850 -7.797 1.00 86.75 93 PRO A O 1
ATOM 726 N N . LEU A 1 94 ? 2.903 5.885 -9.689 1.00 84.44 94 LEU A N 1
ATOM 727 C CA . LEU A 1 94 ? 1.864 6.512 -10.511 1.00 84.44 94 LEU A CA 1
ATOM 728 C C . LEU A 1 94 ? 0.715 5.547 -10.809 1.00 84.44 94 LEU A C 1
ATOM 730 O O . LEU A 1 94 ? -0.426 5.981 -10.917 1.00 84.44 94 LEU A O 1
ATOM 734 N N . VAL A 1 95 ? 1.018 4.250 -10.918 1.00 87.94 95 VAL A N 1
ATOM 735 C CA . VAL A 1 95 ? 0.017 3.202 -11.160 1.00 87.94 95 VAL A CA 1
ATOM 736 C C . VAL A 1 95 ? -0.903 3.047 -9.951 1.00 87.94 95 VAL A C 1
ATOM 738 O O . VAL A 1 95 ? -2.113 2.936 -10.121 1.00 87.94 95 VAL A O 1
ATOM 741 N N . ILE A 1 96 ? -0.353 3.073 -8.733 1.00 87.38 96 ILE A N 1
ATOM 742 C CA . ILE A 1 96 ? -1.146 2.830 -7.519 1.00 87.38 96 ILE A CA 1
ATOM 743 C C . ILE A 1 96 ? -1.754 4.098 -6.900 1.00 87.38 96 ILE A C 1
ATOM 745 O O . ILE A 1 96 ? -2.678 3.996 -6.093 1.00 87.38 96 ILE A O 1
ATOM 749 N N . ALA A 1 97 ? -1.251 5.289 -7.250 1.00 84.62 97 ALA A N 1
ATOM 750 C CA . ALA A 1 97 ? -1.691 6.556 -6.660 1.00 84.62 97 ALA A CA 1
ATOM 751 C C . ALA A 1 97 ? -3.215 6.791 -6.728 1.00 84.62 97 ALA A C 1
ATOM 753 O O . ALA A 1 97 ? -3.763 7.255 -5.727 1.00 84.62 97 ALA A O 1
ATOM 754 N N . PRO A 1 98 ? -3.933 6.456 -7.822 1.00 84.62 98 PRO A N 1
ATOM 755 C CA . PRO A 1 98 ? -5.389 6.585 -7.862 1.00 84.62 98 PRO A CA 1
ATOM 756 C C . PRO A 1 98 ? -6.094 5.716 -6.815 1.00 84.62 98 PRO A C 1
ATOM 758 O O . PRO A 1 98 ? -7.000 6.196 -6.141 1.00 84.62 98 PRO A O 1
ATOM 761 N N . THR A 1 99 ? -5.649 4.471 -6.621 1.00 85.38 99 THR A N 1
ATOM 762 C CA . THR A 1 99 ? -6.225 3.560 -5.620 1.00 85.38 99 THR A CA 1
ATOM 763 C C . THR A 1 99 ? -5.947 4.047 -4.204 1.00 85.38 99 THR A C 1
ATOM 765 O O . THR A 1 99 ? -6.848 4.056 -3.374 1.00 85.38 99 THR A O 1
ATOM 768 N N . VAL A 1 100 ? -4.723 4.512 -3.932 1.00 83.56 100 VAL A N 1
ATOM 769 C CA . VAL A 1 100 ? -4.375 5.120 -2.638 1.00 83.56 100 VAL A CA 1
ATOM 770 C C . VAL A 1 100 ? -5.255 6.342 -2.376 1.00 83.56 100 VAL A C 1
ATOM 772 O O . VAL A 1 100 ? -5.833 6.455 -1.300 1.00 83.56 100 VAL A O 1
ATOM 775 N N . ARG A 1 101 ? -5.430 7.220 -3.372 1.00 78.88 101 ARG A N 1
ATOM 776 C CA . ARG A 1 101 ? -6.305 8.393 -3.264 1.00 78.88 101 ARG A CA 1
ATOM 777 C C . ARG A 1 101 ? -7.752 7.999 -2.973 1.00 78.88 101 ARG A C 1
ATOM 779 O O . ARG A 1 101 ? -8.356 8.612 -2.102 1.00 78.88 101 ARG A O 1
ATOM 786 N N . LEU A 1 102 ? -8.283 6.987 -3.662 1.00 78.31 102 LEU A N 1
ATOM 787 C CA . LEU A 1 102 ? -9.640 6.488 -3.433 1.00 78.31 102 LEU A CA 1
ATOM 788 C C . LEU A 1 102 ? -9.808 5.910 -2.029 1.00 78.31 102 LEU A C 1
ATOM 790 O O . LEU A 1 102 ? -10.788 6.223 -1.369 1.00 78.31 102 LEU A O 1
ATOM 794 N N . LEU A 1 103 ? -8.847 5.118 -1.546 1.00 78.62 103 LEU A N 1
ATOM 795 C CA . LEU A 1 103 ? -8.872 4.582 -0.181 1.00 78.62 103 LEU A CA 1
ATOM 796 C C . LEU A 1 103 ? -8.818 5.686 0.868 1.00 78.62 103 LEU A C 1
ATOM 798 O O . LEU A 1 103 ? -9.451 5.560 1.905 1.00 78.62 103 LEU A O 1
ATOM 802 N N . MET A 1 104 ? -8.077 6.759 0.595 1.00 73.44 104 MET A N 1
ATOM 803 C CA . MET A 1 104 ? -8.009 7.922 1.473 1.00 73.44 104 MET A CA 1
ATOM 804 C C . MET A 1 104 ? -9.305 8.746 1.429 1.00 73.44 104 MET A C 1
ATOM 806 O O . MET A 1 104 ? -9.721 9.255 2.459 1.00 73.44 104 MET A O 1
ATOM 810 N N . SER A 1 105 ? -9.970 8.875 0.273 1.00 68.81 105 SER A N 1
ATOM 811 C CA . SER A 1 105 ? -11.223 9.643 0.143 1.00 68.81 105 SER A CA 1
ATOM 812 C C . SER A 1 105 ? -12.471 8.872 0.583 1.00 68.81 105 SER A C 1
ATOM 814 O O . SER A 1 105 ? -13.426 9.463 1.070 1.00 68.81 105 SER A O 1
ATOM 816 N N . ALA A 1 106 ? -12.466 7.547 0.427 1.00 62.00 106 ALA A N 1
ATOM 817 C CA . ALA A 1 106 ? -13.525 6.636 0.861 1.00 62.00 106 ALA A CA 1
ATOM 818 C C . ALA A 1 106 ? -13.717 6.614 2.386 1.00 62.00 106 ALA A C 1
ATOM 820 O O . ALA A 1 106 ? -14.691 6.057 2.876 1.00 62.00 106 ALA A O 1
ATOM 821 N N . GLN A 1 107 ? -12.803 7.207 3.149 1.00 59.16 107 GLN A N 1
ATOM 822 C CA . GLN A 1 107 ? -12.896 7.262 4.606 1.00 59.16 107 GLN A CA 1
ATOM 823 C C . GLN A 1 107 ? -13.920 8.318 5.074 1.00 59.16 107 GLN A C 1
ATOM 825 O O . GLN A 1 107 ? -14.569 8.111 6.095 1.00 59.16 107 GLN A O 1
ATOM 830 N N . GLY A 1 108 ? -14.241 9.314 4.229 1.00 46.47 108 GLY A N 1
ATOM 831 C CA . GLY A 1 108 ? -15.362 10.240 4.442 1.00 46.47 108 GLY A CA 1
ATOM 832 C C . GLY A 1 108 ? -16.754 9.667 4.138 1.00 46.47 108 GLY A C 1
ATOM 833 O O . GLY A 1 108 ? -17.760 10.285 4.477 1.00 46.47 108 GLY A O 1
ATOM 834 N N . HIS A 1 109 ? -16.839 8.483 3.522 1.00 40.44 109 HIS A N 1
ATOM 835 C CA . HIS A 1 109 ? -18.098 7.815 3.196 1.00 40.44 109 HIS A CA 1
ATOM 836 C C . HIS A 1 109 ? -17.926 6.305 3.320 1.00 40.44 109 HIS A C 1
ATOM 838 O O . HIS A 1 109 ? -17.382 5.692 2.410 1.00 40.44 109 HIS A O 1
ATOM 844 N N . HIS A 1 110 ? -18.419 5.704 4.409 1.00 37.69 110 HIS A N 1
ATOM 845 C CA . HIS A 1 110 ? -18.579 4.254 4.592 1.00 37.69 110 HIS A CA 1
ATOM 846 C C . HIS A 1 110 ? -18.677 3.473 3.263 1.00 37.69 110 HIS A C 1
ATOM 848 O O . HIS A 1 110 ? -19.759 3.336 2.689 1.00 37.69 110 HIS A O 1
ATOM 854 N N . PHE A 1 111 ? -17.561 2.922 2.777 1.00 37.44 111 PHE A N 1
ATOM 855 C CA . PHE A 1 111 ? -17.578 2.065 1.596 1.00 37.44 111 PHE A CA 1
ATOM 856 C C . PHE A 1 111 ? -18.072 0.675 2.001 1.00 37.44 111 PHE A C 1
ATOM 858 O O . PHE A 1 111 ? -17.308 -0.231 2.323 1.00 37.44 111 PHE A O 1
ATOM 865 N N . THR A 1 112 ? -19.390 0.505 1.962 1.00 37.12 112 THR A N 1
ATOM 866 C CA . THR A 1 112 ? -20.047 -0.800 1.845 1.00 37.12 112 THR A CA 1
ATOM 867 C C . THR A 1 112 ? -20.160 -1.153 0.366 1.00 37.12 112 THR A C 1
ATOM 869 O O . THR A 1 112 ? -21.236 -1.151 -0.211 1.00 37.12 112 THR A O 1
ATOM 872 N N . HIS A 1 113 ? -19.038 -1.459 -0.280 1.00 34.19 113 HIS A N 1
ATOM 873 C CA . HIS A 1 113 ? -19.080 -2.157 -1.564 1.00 34.19 113 HIS A CA 1
ATOM 874 C C . HIS A 1 113 ? -18.136 -3.352 -1.523 1.00 34.19 113 HIS A C 1
ATOM 876 O O . HIS A 1 113 ? -17.012 -3.340 -2.018 1.00 34.19 113 HIS A O 1
ATOM 882 N N . SER A 1 114 ? -18.644 -4.418 -0.912 1.00 31.27 114 SER A N 1
ATOM 883 C CA . SER A 1 114 ? -18.301 -5.789 -1.255 1.00 31.27 114 SER A CA 1
ATOM 884 C C . SER A 1 114 ? -18.602 -6.004 -2.740 1.00 31.27 114 SER A C 1
ATOM 886 O O . SER A 1 114 ? -19.737 -6.269 -3.127 1.00 31.27 114 SER A O 1
ATOM 888 N N . VAL A 1 115 ? -17.587 -5.866 -3.592 1.00 30.06 115 VAL A N 1
ATOM 889 C CA . VAL A 1 115 ? -17.668 -6.347 -4.973 1.00 30.06 115 VAL A CA 1
ATOM 890 C C . VAL A 1 115 ? -17.344 -7.845 -4.938 1.00 30.06 115 VAL A C 1
ATOM 892 O O . VAL A 1 115 ? -16.223 -8.205 -4.564 1.00 30.06 115 VAL A O 1
ATOM 895 N N . PRO A 1 116 ? -18.289 -8.742 -5.264 1.00 36.38 116 PRO A N 1
ATOM 896 C CA . PRO A 1 116 ? -17.995 -10.161 -5.346 1.00 36.38 116 PRO A CA 1
ATOM 897 C C . PRO A 1 116 ? -17.165 -10.408 -6.608 1.00 36.38 116 PRO A C 1
ATOM 899 O O . PRO A 1 116 ? -17.615 -10.171 -7.729 1.00 36.38 116 PRO A O 1
ATOM 902 N N . TRP A 1 117 ? -15.934 -10.878 -6.423 1.00 35.19 117 TRP A N 1
ATOM 903 C CA . TRP A 1 117 ? -15.099 -11.349 -7.522 1.00 35.19 117 TRP A CA 1
ATOM 904 C C . TRP A 1 117 ? -15.734 -12.621 -8.093 1.00 35.19 117 TRP A C 1
ATOM 906 O O . TRP A 1 117 ? -15.864 -13.633 -7.402 1.00 35.19 117 TRP A O 1
ATOM 916 N N . SER A 1 118 ? -16.189 -12.533 -9.340 1.00 39.47 118 SER A N 1
ATOM 917 C CA . SER A 1 118 ? -16.676 -13.677 -10.112 1.00 39.47 118 SER A CA 1
ATOM 918 C C . SER A 1 118 ? -15.483 -14.401 -10.740 1.00 39.47 118 SER A C 1
ATOM 920 O O . SER A 1 118 ? -14.509 -13.750 -11.113 1.00 39.47 118 SER A O 1
ATOM 922 N N . ARG A 1 119 ? -15.583 -15.734 -10.765 1.00 36.81 119 ARG A N 1
ATOM 923 C CA . ARG A 1 119 ? -14.551 -16.732 -11.099 1.00 36.81 119 ARG A CA 1
ATOM 924 C C . ARG A 1 119 ? -13.905 -16.568 -12.469 1.00 36.81 119 ARG A C 1
ATOM 926 O O . ARG A 1 119 ? -14.634 -16.184 -13.407 1.00 36.81 119 ARG A O 1
#

Organism: NCBI:txid455344

Secondary structure (DSSP, 8-state):
-PPPTT-SEEEEEEEE------TTS-PPEEEEEEEEES-SSPPPP-STTEEEEEEEEEEEETTEEEEEEEEEEEETTEEEEEEEEEEE-TTHHHHHHHHHHHHHHGGGS----------

Sequence (119 aa):
MRTPSWAHCLELVVSELAGPPDEADGPIPRLLSAIWRRSARPPVPGRPCEVLIMLEEAEPVGDAARVTVRLLHGETGVWRMVGHWPSLGERWPLVIAPTVRLLMSAQGHHFTHSVPWSR

Radius of gyration: 15.57 Å; Cα contacts (8 Å, |Δi|>4): 208; chains: 1; bounding box: 39×40×33 Å

Foldseek 3Di:
DFDDPQFQKKKWDKDFDPDPPPDDQFTQIDGPDIDTDNDQDDDFDQAAFIKMWGWDFADDDDPWGFTWIWIWGDDHRDTDTDDIDGGHTRCVCVVCVVVSNCSRSCVRPPPPDPDDDDD

Mean predicted aligned error: 10.31 Å

pLDDT: mean 71.75, std 16.71, range [30.06, 93.81]

Solvent-accessible surface area (backbone atoms only — not comparable to full-atom values): 7160 Å² total; per-residue (Å²): 138,85,83,59,94,71,47,20,24,41,39,36,41,41,39,74,52,90,62,82,90,73,79,91,74,69,52,63,58,39,79,74,46,78,44,77,32,69,53,82,62,84,75,79,36,86,42,62,62,28,36,36,39,38,39,46,82,48,59,75,59,80,97,43,66,20,33,27,39,37,35,30,41,18,40,72,73,40,78,42,82,78,45,77,45,76,65,31,47,91,61,42,66,72,71,46,43,64,60,54,51,47,62,46,52,40,69,59,45,85,77,86,68,87,73,81,83,76,133

=== Feature glossary ===
Reading guide. The protein is described through the following features:

Foldseek 3Di. A 3Di character summarizes, for each residue, the relative orientation of the Cα frame of its nearest spatial neighbor. Because it encodes fold topology rather than chemistry, 3Di alignments detect remote structural similarity that sequence alignment misses.

Contact-map, Ramachandran, and PAE plots. Plot images: a contact map (which residues are close in 3D, as an N×N binary image), a Ramachandran scatter (backbone torsion angles, revealing secondary-structure composition at a glance), and — for AlphaFold structures — a PAE heatmap (pairwise prediction confidence).

Radius of gyration, Cα contacts, bounding box. Radius of gyration (Rg) is the root-mean-square distance of Cα atoms from their centroid — a single number for overall size and compactness. A globular domain of N residues has Rg ≈ 2.2·N^0.38 Å; an extended or disordered chain has a much larger Rg. The Cα contact count is the number of residue pairs whose Cα atoms are within 8 Å and are more than four positions apart in sequence — a standard proxy for tertiary packing density. The bounding box is the smallest axis-aligned box enclosing all Cα atoms.

Secondary structure (8-state, DSSP). Eight-state secondary structure (DSSP): H is the canonical α-helix, G the tighter 3₁₀-helix, I the wider π-helix; E/B are β-structure, T and S are turns and bends, and '-' is everything else. DSSP derives these from the pattern of main-chain N–H···O=C hydrogen bonds, not from the sequence.

B-factor. B-factor (Debye–Waller factor) reflects atomic displacement in the crystal lattice. It is an experimental observable (units Å²), not a prediction; low values mean the atom is pinned down, high values mean it moves or is heterogeneous across the crystal.

pLDDT. pLDDT is the predicted lDDT-Cα score: AlphaFold's confidence that the local environment of each residue (all inter-atomic distances within 15 Å) is correctly placed. It is a per-residue number between 0 and 100, with higher meaning more reliable.

Nearest PDB structures. Nearest PDB neighbors are the top structural matches found by Foldseek when searching this structure against the entire Protein Data Bank. Each hit reports a TM-score (0 to 1; >0.5 almost always implies the same fold) and an E-value. These are *structural* homologs — they may share no detectable sequence similarity.

Solvent-accessible surface area. Accessible surface area quantifies burial. A residue with SASA near zero is packed into the hydrophobic core; one with SASA >100 Å² sits on the surface. Computed here via the Shrake–Rupley numerical algorithm with a 1.4 Å probe.

Rendered structure images. Structure images are PyMOL renders from six orthogonal camera directions. Cartoon representation draws helices as coils and strands as arrows; sticks shows the backbone as bonds; surface shows the solvent-excluded envelope. Rainbow coloring maps sequence position to hue (blue→red, N→C); chain coloring assigns a distinct color per polypeptide.

Backbone torsions (φ/ψ). φ (phi) and ψ (psi) are the two rotatable backbone dihedrals per residue: φ is the C(i-1)–N–Cα–C torsion, ψ is the N–Cα–C–N(i+1) torsion, both in degrees on (−180°, 180°]. α-helical residues cluster near (−60°, −45°); β-strand residues near (−120°, +130°). A Ramachandran plot is simply a scatter of (φ, ψ) for every residue.

Pre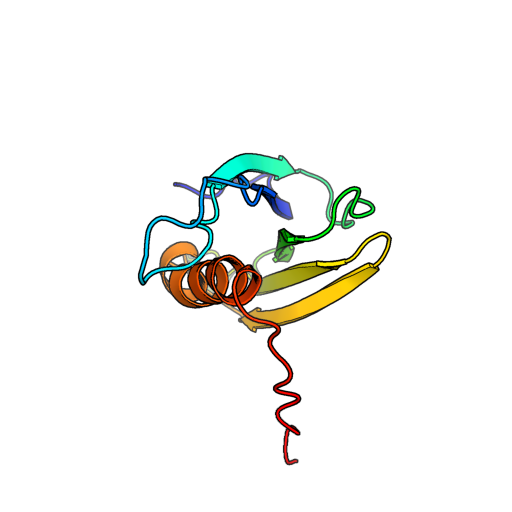dicted aligned error. Predicted Aligned Error (PAE) is an AlphaFold confidence matrix: entry (i, j) is the expected error in the position of residue j, in ångströms, when the prediction is superimposed on the true structure at residue i. Low PAE within a block of residues means that block is internally rigid and well-predicted; high PAE between two blocks means their relative placement is uncertain even if each block individually is confident.

mmCIF coordinates. Structure coordinates are given as an mmCIF _atom_site loop: one row per atom with element, residue name, chain id, sequence number, and x/y/z position in Å. Only the four main-chain atoms per residue are included here; side chains are omitted to keep the record compact.

InterPro / GO / CATH / organism. Database cross-references. InterPro integrates a dozen domain/family signature databases into unified entries with residue-range hits. GO terms attach function/process/location labels with evidence codes. CATH codes position the fold in a four-level structural taxonomy. Organism is the NCBI-taxonomy species name.

Secondary structure (3-state, P-SEA). SS3 is a coarse helix/strand/coil call (letters a/b/c) made by the P-SEA algorithm from inter-Cα distances and dihedrals. It is less detailed than DSSP but needs only Cα positions.

Sequence. Sequence gives the chain of amino acids in standard one-letter code (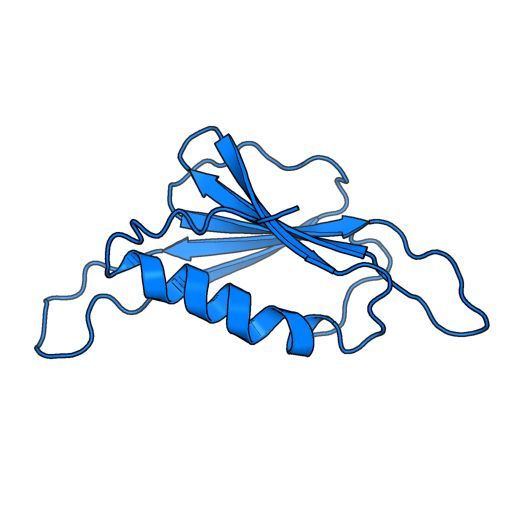A=alanine, C=cysteine, …, Y=tyrosine), read N→C. It is the only feature that is directly encoded by the gene; all structural features are derived from the folded form of this sequence.